Protein AF-A0A1B2ET87-F1 (afdb_monomer_lite)

Radius of gyration: 13.12 Å; chains: 1; bounding box: 34×24×32 Å

Organism: NCBI:txid1882682

Foldseek 3Di:
DVVCLPPPQLLVQLLVLLLVLCVVVPHHNVQSVQCSVVQCVFCNLVLPLVRQLPDDPVGDPDDDDSVNSSVSSVSSNVSSVVSVCVVCVVVVHDDD

Secondary structure (DSSP, 8-state):
-TTGGG-HHHHHHHHHHHHHHHHHTT--HHHHHHHHHHHHHHTTTTT-HHHHHT--GGG-SS---HHHHHHHHHHHHHHHHHHHHHHHHHTTPPP-

Structure (mmCIF, N/CA/C/O backbone):
data_AF-A0A1B2ET87-F1
#
_entry.id   AF-A0A1B2ET87-F1
#
loop_
_atom_site.group_PDB
_atom_site.id
_atom_site.type_symbol
_atom_site.label_atom_id
_atom_site.label_alt_id
_atom_site.label_comp_id
_atom_site.label_asym_id
_atom_site.label_entity_id
_atom_site.label_seq_id
_atom_site.pdbx_PDB_ins_code
_atom_site.Cartn_x
_atom_site.Cartn_y
_atom_site.Cartn_z
_atom_site.occupancy
_atom_site.B_iso_or_equiv
_atom_site.auth_seq_id
_atom_site.auth_comp_id
_atom_site.auth_asym_id
_atom_site.auth_atom_id
_atom_site.pdbx_PDB_model_num
ATOM 1 N N . MET A 1 1 ? -4.432 10.990 12.825 1.00 48.66 1 MET A N 1
ATOM 2 C CA . MET A 1 1 ? -4.014 10.020 11.783 1.00 48.66 1 MET A CA 1
ATOM 3 C C . MET A 1 1 ? -2.634 9.393 12.019 1.00 48.66 1 MET A C 1
ATOM 5 O O . MET A 1 1 ? -2.455 8.258 11.602 1.00 48.66 1 MET A O 1
ATOM 9 N N . SER A 1 2 ? -1.663 10.050 12.679 1.00 50.00 2 SER A N 1
ATOM 10 C CA . SER A 1 2 ? -0.309 9.476 12.845 1.00 50.00 2 SER A CA 1
ATOM 11 C C . SER A 1 2 ? -0.207 8.301 13.834 1.00 50.00 2 SER A C 1
ATOM 13 O O . SER A 1 2 ? 0.673 7.464 13.661 1.00 50.00 2 SER A O 1
ATOM 15 N N . GLU A 1 3 ? -1.105 8.181 14.821 1.00 54.22 3 GLU A N 1
ATOM 16 C CA . GLU A 1 3 ? -1.140 7.027 15.744 1.00 54.22 3 GLU A CA 1
ATOM 17 C C . GLU A 1 3 ? -1.601 5.728 15.069 1.00 54.22 3 GLU A C 1
ATOM 19 O O . GLU A 1 3 ? -1.085 4.658 15.377 1.00 54.22 3 GLU A O 1
ATOM 24 N N . PHE A 1 4 ? -2.492 5.814 14.077 1.00 58.50 4 PHE A N 1
ATOM 25 C CA . PHE A 1 4 ? -3.004 4.648 13.347 1.00 58.50 4 PHE A CA 1
ATOM 26 C C . PHE A 1 4 ? -1.928 3.947 12.504 1.00 58.50 4 PHE A C 1
ATOM 28 O O . PHE A 1 4 ? -1.998 2.742 12.292 1.00 58.50 4 PHE A O 1
ATOM 35 N N . LEU A 1 5 ? -0.881 4.672 12.092 1.00 57.88 5 LEU A N 1
ATOM 36 C CA . LEU A 1 5 ? 0.272 4.115 11.369 1.00 57.88 5 LEU A CA 1
ATOM 37 C C . LEU A 1 5 ? 1.139 3.176 12.224 1.00 57.88 5 LEU A C 1
ATOM 39 O O . LEU A 1 5 ? 2.070 2.570 11.686 1.00 57.88 5 LEU A O 1
ATOM 43 N N . LYS A 1 6 ? 0.878 3.089 13.534 1.00 68.81 6 LYS A N 1
ATOM 44 C CA . LYS A 1 6 ? 1.587 2.219 14.478 1.00 68.81 6 LYS A CA 1
ATOM 45 C C . LYS A 1 6 ? 0.763 1.005 14.919 1.00 68.81 6 LYS A C 1
ATOM 47 O O . LYS A 1 6 ? 1.339 0.107 15.521 1.00 68.81 6 LYS A O 1
ATOM 52 N N . ASP A 1 7 ? -0.541 0.950 14.626 1.00 82.44 7 ASP A N 1
ATOM 53 C CA . ASP A 1 7 ? -1.358 -0.221 14.967 1.00 82.44 7 ASP A CA 1
ATOM 54 C C . ASP A 1 7 ? -1.110 -1.344 13.950 1.00 82.44 7 ASP A C 1
ATOM 56 O O . ASP A 1 7 ? -1.534 -1.273 12.792 1.00 82.44 7 ASP A O 1
ATOM 60 N N . GLU A 1 8 ? -0.419 -2.398 14.386 1.00 84.00 8 GLU A N 1
ATOM 61 C CA . GLU A 1 8 ? -0.085 -3.556 13.551 1.00 84.00 8 GLU A CA 1
ATOM 62 C C . GLU A 1 8 ? -1.316 -4.240 12.943 1.00 84.00 8 GLU A C 1
ATOM 64 O O . GLU A 1 8 ? -1.238 -4.775 11.834 1.00 84.00 8 GLU A O 1
ATOM 69 N N . ARG A 1 9 ? -2.474 -4.192 13.616 1.00 85.44 9 ARG A N 1
ATOM 70 C CA . ARG A 1 9 ? -3.710 -4.796 13.103 1.00 85.44 9 ARG A CA 1
ATOM 71 C C . ARG A 1 9 ? -4.209 -4.031 11.889 1.00 85.44 9 ARG A C 1
ATOM 73 O O . ARG A 1 9 ? -4.542 -4.653 10.882 1.00 85.44 9 ARG A O 1
ATOM 80 N N . LEU A 1 10 ? -4.215 -2.698 11.952 1.00 85.94 10 LEU A N 1
ATOM 81 C CA . LEU A 1 10 ? -4.603 -1.869 10.812 1.00 85.94 10 LEU A CA 1
ATOM 82 C C . LEU A 1 10 ? -3.619 -2.038 9.652 1.00 85.94 10 LEU A C 1
ATOM 84 O O . LEU A 1 10 ? -4.051 -2.186 8.513 1.00 85.94 10 LEU A O 1
ATOM 88 N N . LEU A 1 11 ? -2.313 -2.081 9.932 1.00 87.44 11 LEU A N 1
ATOM 89 C CA . LEU A 1 11 ? -1.291 -2.288 8.902 1.00 87.44 11 LEU A CA 1
ATOM 90 C C . LEU A 1 11 ? -1.459 -3.629 8.184 1.00 87.44 11 LEU A C 1
ATOM 92 O O . LEU A 1 11 ? -1.348 -3.686 6.961 1.00 87.44 11 LEU A O 1
ATOM 96 N N . LYS A 1 12 ? -1.775 -4.697 8.923 1.00 89.38 12 LYS A N 1
ATOM 97 C CA . LYS A 1 12 ? -2.038 -6.015 8.339 1.00 89.38 12 LYS A CA 1
ATOM 98 C C . LYS A 1 12 ? -3.287 -6.007 7.458 1.00 89.38 12 LYS A C 1
ATOM 100 O O . LYS A 1 12 ? -3.269 -6.574 6.369 1.00 89.38 12 LYS A O 1
ATOM 105 N N . VAL A 1 13 ? -4.359 -5.341 7.895 1.00 90.38 13 VAL A N 1
ATOM 106 C CA . VAL A 1 13 ? -5.574 -5.184 7.077 1.00 90.38 13 VAL A CA 1
ATOM 107 C C . VAL A 1 13 ? -5.276 -4.355 5.826 1.00 90.38 13 VAL A C 1
ATOM 109 O O . VAL A 1 13 ? -5.681 -4.747 4.735 1.00 90.38 13 VAL A O 1
ATOM 112 N N . HIS A 1 14 ? -4.525 -3.260 5.953 1.00 91.44 14 HIS A N 1
ATOM 113 C CA . HIS A 1 14 ? -4.141 -2.411 4.826 1.00 91.44 14 HIS A CA 1
ATOM 114 C C . HIS A 1 14 ? -3.304 -3.173 3.802 1.00 91.44 14 HIS A C 1
ATOM 116 O O . HIS A 1 14 ? -3.637 -3.133 2.621 1.00 91.44 14 HIS A O 1
ATOM 122 N N . LEU A 1 15 ? -2.300 -3.940 4.236 1.00 92.25 15 LEU A N 1
ATOM 123 C CA . LEU A 1 15 ? -1.522 -4.797 3.342 1.00 92.25 15 LEU A CA 1
ATOM 124 C C . LEU A 1 15 ? -2.416 -5.811 2.616 1.00 92.25 15 LEU A C 1
ATOM 126 O O . LEU A 1 15 ? -2.316 -5.939 1.401 1.00 92.25 15 LEU A O 1
ATOM 130 N N . ASN A 1 16 ? -3.321 -6.489 3.326 1.00 92.94 16 ASN A N 1
ATOM 131 C CA . ASN A 1 16 ? -4.211 -7.479 2.714 1.00 92.94 16 ASN A CA 1
ATOM 132 C C . ASN A 1 16 ? -5.130 -6.856 1.651 1.00 92.94 16 ASN A C 1
ATOM 134 O O . ASN A 1 16 ? -5.269 -7.399 0.556 1.00 92.94 16 ASN A O 1
ATOM 138 N N . VAL A 1 17 ? -5.744 -5.706 1.952 1.00 93.94 17 VAL A N 1
ATOM 139 C CA . VAL A 1 17 ? -6.605 -4.990 0.994 1.00 93.94 17 VAL A CA 1
ATOM 140 C C . VAL A 1 17 ? -5.782 -4.463 -0.182 1.00 93.94 17 VAL A C 1
ATOM 142 O O . VAL A 1 17 ? -6.229 -4.536 -1.324 1.00 93.94 17 VAL A O 1
ATOM 145 N N . PHE A 1 18 ? -4.566 -3.978 0.077 1.00 94.25 18 PHE A N 1
ATOM 146 C CA . PHE A 1 18 ? -3.660 -3.502 -0.960 1.00 94.25 18 PHE A CA 1
ATOM 147 C C . PHE A 1 18 ? -3.260 -4.621 -1.924 1.00 94.25 18 PHE A C 1
ATOM 149 O O . PHE A 1 18 ? -3.422 -4.449 -3.127 1.00 94.25 18 PHE A O 1
ATOM 156 N N . VAL A 1 19 ? -2.820 -5.777 -1.415 1.00 95.38 19 VAL A N 1
ATOM 157 C CA . VAL A 1 19 ? -2.497 -6.964 -2.229 1.00 95.38 19 VAL A CA 1
ATOM 158 C C . VAL A 1 19 ? -3.708 -7.389 -3.062 1.00 95.38 19 VAL A C 1
ATOM 160 O O . VAL A 1 19 ? -3.575 -7.626 -4.259 1.00 95.38 19 VAL A O 1
ATOM 163 N N . MET A 1 20 ? -4.907 -7.401 -2.473 1.00 95.69 20 MET A N 1
ATOM 164 C CA . MET A 1 20 ? -6.137 -7.734 -3.196 1.00 95.69 20 MET A CA 1
ATOM 165 C C . MET A 1 20 ? -6.429 -6.754 -4.346 1.00 95.69 20 MET A C 1
ATOM 167 O O . MET A 1 20 ? -6.784 -7.182 -5.445 1.00 95.69 20 MET A O 1
ATOM 171 N N . PHE A 1 21 ? -6.288 -5.444 -4.121 1.00 96.06 21 PHE A N 1
ATOM 172 C CA . PHE A 1 21 ? -6.517 -4.439 -5.165 1.00 96.06 21 PHE A CA 1
ATOM 173 C C . PHE A 1 21 ? -5.442 -4.488 -6.254 1.00 96.06 21 PHE A C 1
ATOM 175 O O . PHE A 1 21 ? -5.766 -4.412 -7.435 1.00 96.06 21 PHE A O 1
ATOM 182 N N . MET A 1 22 ? -4.182 -4.673 -5.867 1.00 94.81 22 MET A N 1
ATOM 183 C CA . MET A 1 22 ? -3.070 -4.863 -6.792 1.00 94.81 22 MET A CA 1
ATOM 184 C C . MET A 1 22 ? -3.285 -6.098 -7.678 1.00 94.81 22 MET A C 1
ATOM 186 O O . MET A 1 22 ? -3.145 -6.005 -8.896 1.00 94.81 22 MET A O 1
ATOM 190 N N . GLY A 1 23 ? -3.702 -7.226 -7.095 1.00 94.94 23 GLY A N 1
ATOM 191 C CA . GLY A 1 23 ? -4.018 -8.453 -7.829 1.00 94.94 23 GLY A CA 1
ATOM 192 C C . GLY A 1 23 ? -5.169 -8.281 -8.822 1.00 94.94 23 GLY A C 1
ATOM 193 O O . GLY A 1 23 ? -5.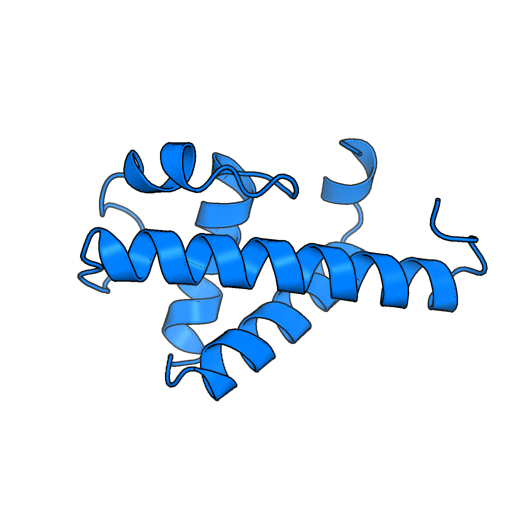069 -8.736 -9.961 1.00 94.94 23 GLY A O 1
ATOM 194 N N . ARG A 1 24 ? -6.232 -7.557 -8.438 1.00 94.69 24 ARG A N 1
ATOM 195 C CA . ARG A 1 24 ? -7.337 -7.197 -9.348 1.00 94.69 24 ARG A CA 1
ATOM 196 C C . ARG A 1 24 ? -6.842 -6.424 -10.573 1.00 94.69 24 ARG A C 1
ATOM 198 O O . ARG A 1 24 ? -7.338 -6.647 -11.673 1.00 94.69 24 ARG A O 1
ATOM 205 N N . ASP A 1 25 ? -5.861 -5.550 -10.377 1.00 91.69 25 ASP A N 1
ATOM 206 C CA . ASP A 1 25 ? -5.317 -4.680 -11.421 1.00 91.69 25 ASP A CA 1
ATOM 207 C C . ASP A 1 25 ? -4.126 -5.338 -12.169 1.00 91.69 25 ASP A C 1
ATOM 209 O O . ASP A 1 25 ? -3.469 -4.704 -12.994 1.00 91.69 25 ASP A O 1
ATOM 213 N N . GLY A 1 26 ? -3.874 -6.634 -11.931 1.00 92.06 26 GLY A N 1
ATOM 214 C CA . GLY A 1 26 ? -2.910 -7.456 -12.674 1.00 92.06 26 GLY A CA 1
ATOM 215 C C . GLY A 1 26 ? -1.480 -7.449 -12.125 1.00 92.06 26 GLY A C 1
ATOM 216 O O . GLY A 1 26 ? -0.562 -7.940 -12.786 1.00 92.06 26 GLY A O 1
ATOM 217 N N . TYR A 1 27 ? -1.263 -6.904 -10.929 1.00 91.81 27 TYR A N 1
ATOM 218 C CA . TYR A 1 27 ? 0.044 -6.884 -10.279 1.00 91.81 27 TYR A CA 1
ATOM 219 C C . TYR A 1 27 ? 0.273 -8.138 -9.429 1.00 91.81 27 TYR A C 1
ATOM 221 O O . TYR A 1 27 ? -0.640 -8.674 -8.812 1.00 91.81 27 TYR A O 1
ATOM 229 N N . SER A 1 28 ? 1.524 -8.603 -9.368 1.00 91.06 28 SER A N 1
ATOM 230 C CA . SER A 1 28 ? 1.873 -9.769 -8.546 1.00 91.06 28 SER A CA 1
ATOM 231 C C . SER A 1 28 ? 1.847 -9.457 -7.047 1.00 91.06 28 SER A C 1
ATOM 233 O O . SER A 1 28 ? 2.210 -8.352 -6.625 1.00 91.06 28 SER A O 1
ATOM 235 N N . ASP A 1 29 ? 1.555 -10.470 -6.234 1.00 89.81 29 ASP A N 1
ATOM 236 C CA . ASP A 1 29 ? 1.659 -10.388 -4.773 1.00 89.81 29 ASP A CA 1
ATOM 237 C C . ASP A 1 29 ? 3.061 -9.958 -4.330 1.00 89.81 29 ASP A C 1
ATOM 239 O O . ASP A 1 29 ? 3.197 -9.117 -3.446 1.00 89.81 29 ASP A O 1
ATOM 243 N N . ILE A 1 30 ? 4.111 -10.444 -5.006 1.00 90.56 30 ILE A N 1
ATOM 244 C CA . ILE A 1 30 ? 5.500 -10.089 -4.681 1.00 90.56 30 ILE A CA 1
ATOM 245 C C . ILE A 1 30 ? 5.727 -8.580 -4.838 1.00 90.56 30 ILE A C 1
ATOM 247 O O . ILE A 1 30 ? 6.235 -7.934 -3.923 1.00 90.56 30 ILE A O 1
ATOM 251 N N . MET A 1 31 ? 5.291 -7.996 -5.960 1.00 89.88 31 MET A N 1
ATOM 252 C CA . MET A 1 31 ? 5.353 -6.543 -6.172 1.00 89.88 31 MET A CA 1
ATOM 253 C C . MET A 1 31 ? 4.590 -5.787 -5.087 1.00 89.88 31 MET A C 1
ATOM 255 O O . MET A 1 31 ? 5.102 -4.818 -4.538 1.00 89.88 31 MET A O 1
ATOM 259 N N . SER A 1 32 ? 3.394 -6.259 -4.745 1.00 90.50 32 SER A N 1
ATOM 260 C CA . SER A 1 32 ? 2.566 -5.651 -3.705 1.00 90.50 32 SER A CA 1
ATOM 261 C C . SER A 1 32 ? 3.288 -5.645 -2.353 1.00 90.50 32 SER A C 1
ATOM 263 O O . SER A 1 32 ? 3.347 -4.619 -1.680 1.00 90.50 32 SER A O 1
ATOM 265 N N . THR A 1 33 ? 3.911 -6.762 -1.975 1.00 88.31 33 THR A N 1
ATOM 266 C CA . THR A 1 33 ? 4.657 -6.872 -0.714 1.00 88.31 33 THR A CA 1
ATOM 267 C C . THR A 1 33 ? 5.942 -6.041 -0.685 1.00 88.31 33 THR A C 1
ATOM 269 O O . THR A 1 33 ? 6.282 -5.509 0.368 1.00 88.31 33 THR A O 1
ATOM 272 N N . GLU A 1 34 ? 6.630 -5.876 -1.821 1.00 89.44 34 GLU A N 1
ATOM 273 C CA . GLU A 1 34 ? 7.824 -5.023 -1.926 1.00 89.44 34 GLU A CA 1
ATOM 274 C C . GLU A 1 34 ? 7.470 -3.523 -1.902 1.00 89.44 34 GLU A C 1
ATOM 276 O O . GLU A 1 34 ? 8.182 -2.723 -1.293 1.00 89.44 34 GLU A O 1
ATOM 281 N N . GLU A 1 35 ? 6.371 -3.118 -2.549 1.00 88.88 35 GLU A N 1
ATOM 282 C CA . GLU A 1 35 ? 5.999 -1.702 -2.681 1.00 88.88 35 GLU A CA 1
ATOM 283 C C . GLU A 1 35 ? 5.238 -1.146 -1.475 1.00 88.88 35 GLU A C 1
ATOM 285 O O . GLU A 1 35 ? 5.371 0.037 -1.154 1.00 88.88 35 GLU A O 1
ATOM 290 N N . PHE A 1 36 ? 4.480 -1.980 -0.759 1.00 90.25 36 PHE A N 1
ATOM 291 C CA . PHE A 1 36 ? 3.715 -1.552 0.413 1.00 90.25 36 PHE A CA 1
ATOM 292 C C . PHE A 1 36 ? 4.544 -0.802 1.481 1.00 90.25 36 PHE A C 1
ATOM 294 O O . PHE A 1 36 ? 4.154 0.313 1.847 1.00 90.25 36 PHE A O 1
ATOM 301 N N . PRO A 1 37 ? 5.685 -1.324 1.987 1.00 87.94 37 PRO A N 1
ATOM 302 C CA . PRO A 1 37 ? 6.482 -0.605 2.985 1.00 87.94 37 PRO A CA 1
ATOM 303 C C . PRO A 1 37 ? 7.036 0.720 2.443 1.00 87.94 37 PRO A C 1
ATOM 305 O O . PRO A 1 37 ? 7.049 1.720 3.158 1.00 87.94 37 PRO A O 1
ATOM 308 N N . ARG A 1 38 ? 7.395 0.768 1.156 1.00 85.38 38 ARG A N 1
ATOM 309 C CA . ARG A 1 38 ? 7.915 1.972 0.493 1.00 85.38 38 ARG A CA 1
ATOM 310 C C . ARG A 1 38 ? 6.862 3.073 0.428 1.00 85.38 38 ARG A C 1
ATOM 312 O O . ARG A 1 38 ? 7.143 4.234 0.731 1.00 85.38 38 ARG A O 1
ATOM 319 N N . LEU A 1 39 ? 5.635 2.708 0.064 1.00 87.12 3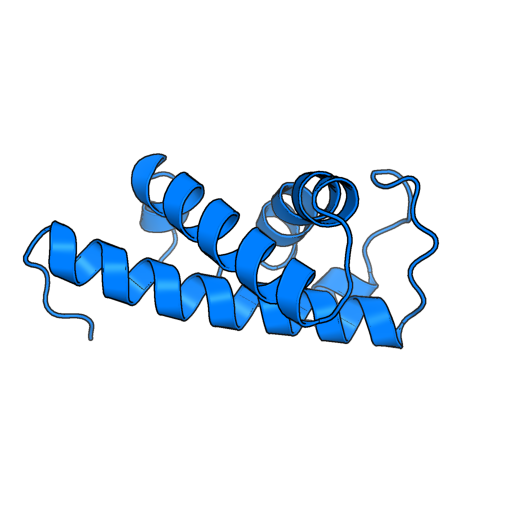9 LEU A N 1
ATOM 320 C CA . LEU A 1 39 ? 4.487 3.614 0.056 1.00 87.12 39 LEU A CA 1
ATOM 321 C C . LEU A 1 39 ? 4.194 4.124 1.468 1.00 87.12 39 LEU A C 1
ATOM 323 O O . LEU A 1 39 ? 4.072 5.331 1.675 1.00 87.12 39 LEU A O 1
ATOM 327 N N . ARG A 1 40 ? 4.184 3.233 2.463 1.00 86.06 40 ARG A N 1
ATOM 328 C CA . ARG A 1 40 ? 3.969 3.604 3.867 1.00 86.06 40 ARG A CA 1
ATOM 329 C C . ARG A 1 40 ? 4.985 4.627 4.370 1.00 86.06 40 ARG A C 1
ATOM 331 O O . ARG A 1 40 ? 4.587 5.595 5.017 1.00 86.06 40 ARG A O 1
ATOM 338 N N . GLU A 1 41 ? 6.267 4.423 4.087 1.00 83.44 41 GLU A N 1
ATOM 339 C CA . GLU A 1 41 ? 7.335 5.336 4.511 1.00 83.44 41 GLU A CA 1
ATOM 340 C C . GLU A 1 41 ? 7.242 6.700 3.819 1.00 83.44 41 GLU A C 1
ATOM 342 O O . GLU A 1 41 ? 7.483 7.736 4.440 1.00 83.44 41 GLU A O 1
ATOM 347 N N . THR A 1 42 ? 6.846 6.708 2.546 1.00 80.50 42 THR A N 1
ATOM 348 C CA . THR A 1 42 ? 6.973 7.890 1.683 1.00 80.50 42 THR A CA 1
ATOM 349 C C . THR A 1 42 ? 5.716 8.731 1.641 1.00 80.50 42 THR A C 1
ATOM 351 O O . THR A 1 42 ? 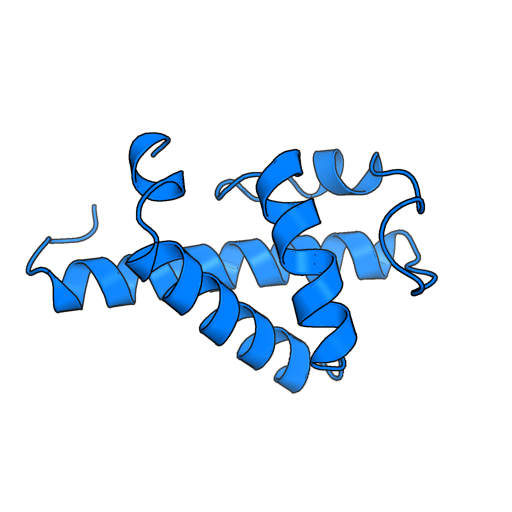5.767 9.945 1.830 1.00 80.50 42 THR A O 1
ATOM 354 N N . VAL A 1 43 ? 4.585 8.092 1.347 1.00 74.81 43 VAL A N 1
ATOM 355 C CA . VAL A 1 43 ? 3.308 8.781 1.181 1.00 74.81 43 VAL A CA 1
ATOM 356 C C . VAL A 1 43 ? 2.457 8.703 2.440 1.00 74.81 43 VAL A C 1
ATOM 358 O O . VAL A 1 43 ? 1.582 9.536 2.614 1.00 74.81 43 VAL A O 1
ATOM 361 N N . LYS A 1 44 ? 2.752 7.795 3.385 1.00 76.12 44 LYS A N 1
ATOM 362 C CA . LYS A 1 44 ? 1.905 7.550 4.572 1.00 76.12 44 LYS A CA 1
ATOM 363 C C . LYS A 1 44 ? 0.473 7.209 4.127 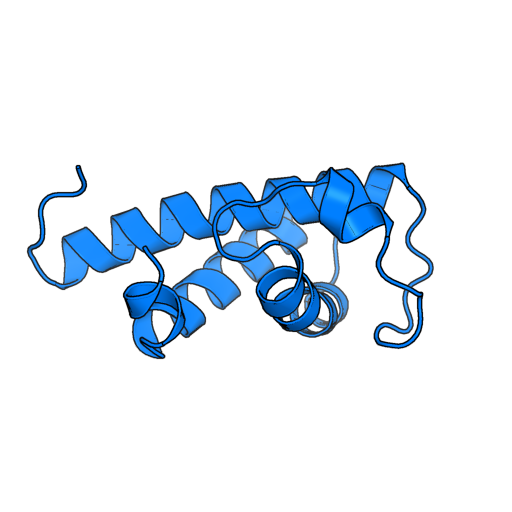1.00 76.12 44 LYS A C 1
ATOM 365 O O . LYS A 1 44 ? 0.258 6.880 2.973 1.00 76.12 44 LYS A O 1
ATOM 370 N N . LEU A 1 45 ? -0.520 7.205 5.019 1.00 67.38 45 LEU A N 1
ATOM 371 C CA . LEU A 1 45 ? -1.919 6.905 4.639 1.00 67.38 45 LEU A CA 1
ATOM 372 C C . LEU A 1 45 ? -2.513 7.920 3.646 1.00 67.38 45 LEU A C 1
ATOM 374 O O . LEU A 1 45 ? -3.421 7.5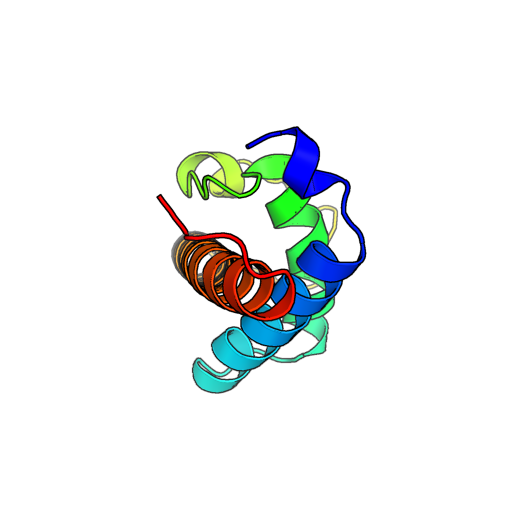95 2.882 1.00 67.38 45 LEU A O 1
ATOM 378 N N . ASP A 1 46 ? -1.982 9.137 3.660 1.00 64.62 46 ASP A N 1
ATOM 379 C CA . ASP A 1 46 ? -2.411 10.241 2.819 1.00 64.62 46 ASP A CA 1
ATOM 380 C C . ASP A 1 46 ? -1.625 10.162 1.514 1.00 64.62 46 ASP A C 1
ATOM 382 O O . ASP A 1 46 ? -0.536 10.716 1.401 1.00 64.62 46 ASP A O 1
ATOM 386 N N . ALA A 1 47 ? -2.093 9.338 0.580 1.00 60.34 47 ALA A N 1
ATOM 387 C CA . ALA A 1 47 ? -1.297 8.891 -0.552 1.00 60.34 47 ALA A CA 1
ATOM 388 C C . ALA A 1 47 ? -1.020 10.029 -1.539 1.00 60.34 47 ALA A C 1
ATOM 390 O O . ALA A 1 47 ? -1.611 10.084 -2.609 1.00 60.34 47 ALA A O 1
ATOM 391 N N . CYS A 1 48 ? -0.111 10.939 -1.200 1.00 70.19 48 CYS A N 1
ATOM 392 C CA . CYS A 1 48 ? 0.347 11.999 -2.073 1.00 70.19 48 CYS A CA 1
ATOM 393 C C . CYS A 1 48 ? 1.143 11.350 -3.212 1.00 70.19 48 CYS A C 1
ATOM 395 O O . CYS A 1 48 ? 2.329 11.046 -3.030 1.00 70.19 48 CYS A O 1
ATOM 397 N N . PRO A 1 49 ? 0.557 11.141 -4.409 1.00 67.56 49 PRO A N 1
ATOM 398 C CA . PRO A 1 49 ? 1.190 10.306 -5.428 1.00 67.56 49 PRO A CA 1
ATOM 399 C C . PRO A 1 49 ? 2.482 10.955 -5.934 1.00 67.56 49 PRO A C 1
ATOM 401 O O . PRO A 1 49 ? 3.429 10.276 -6.328 1.00 67.56 49 PRO A O 1
ATOM 404 N N . LYS A 1 50 ? 2.559 12.292 -5.841 1.00 73.94 50 LYS A N 1
ATOM 405 C CA . LYS A 1 50 ? 3.748 13.086 -6.164 1.00 73.94 50 LYS A CA 1
ATOM 406 C C . LYS A 1 50 ? 4.952 12.706 -5.301 1.00 73.94 50 LYS A C 1
ATOM 408 O O . LYS A 1 50 ? 6.045 12.602 -5.842 1.00 73.94 50 LYS A O 1
ATOM 413 N N . ALA A 1 51 ? 4.770 12.446 -4.005 1.00 76.88 51 ALA A N 1
ATOM 414 C CA . ALA A 1 51 ? 5.878 12.059 -3.130 1.00 76.88 51 ALA A CA 1
ATOM 415 C C . ALA A 1 51 ? 6.456 10.684 -3.517 1.00 76.88 51 ALA A C 1
ATOM 417 O O . ALA A 1 51 ? 7.672 10.505 -3.519 1.00 76.88 51 ALA A O 1
ATOM 418 N N . TYR A 1 52 ? 5.614 9.748 -3.964 1.00 78.81 52 TYR A N 1
ATOM 419 C CA . TYR A 1 52 ? 6.061 8.430 -4.425 1.00 78.81 52 TYR A CA 1
ATOM 420 C C . TYR A 1 52 ? 6.847 8.470 -5.748 1.00 78.81 52 TYR A C 1
ATOM 422 O O . TYR A 1 52 ? 7.752 7.660 -5.969 1.00 78.81 52 TYR A O 1
ATOM 430 N N . LEU A 1 53 ? 6.580 9.450 -6.621 1.00 77.06 53 LEU A N 1
ATOM 431 C CA . LEU A 1 53 ? 7.362 9.638 -7.851 1.00 77.06 53 LEU A CA 1
ATOM 432 C C . LEU A 1 53 ? 8.847 9.887 -7.568 1.00 77.06 53 LEU A C 1
ATOM 434 O O . LEU A 1 53 ? 9.693 9.437 -8.345 1.00 77.06 53 LEU A O 1
ATOM 438 N N . HIS A 1 54 ? 9.151 10.550 -6.451 1.00 75.62 54 HIS A N 1
ATOM 439 C CA . HIS A 1 54 ? 10.512 10.870 -6.033 1.00 75.62 54 HIS A CA 1
ATOM 440 C C . HIS A 1 54 ? 11.263 9.681 -5.423 1.00 75.62 54 HIS A C 1
ATOM 442 O O . HIS A 1 54 ? 12.468 9.792 -5.195 1.00 75.62 54 HIS A O 1
ATOM 448 N N . LEU A 1 55 ? 10.609 8.529 -5.209 1.00 71.88 55 LEU A N 1
ATOM 449 C CA . LEU A 1 55 ? 11.321 7.356 -4.718 1.00 71.88 55 LEU A CA 1
ATOM 450 C C . LEU A 1 55 ? 12.306 6.821 -5.754 1.00 71.88 55 LEU A C 1
ATOM 452 O O . LEU A 1 55 ? 11.918 6.394 -6.853 1.00 71.88 55 LEU A O 1
ATOM 456 N N . GLN A 1 56 ? 13.581 6.783 -5.368 1.00 65.31 56 GLN A N 1
ATOM 457 C CA . GLN A 1 56 ? 14.609 6.078 -6.121 1.00 65.31 56 GLN A CA 1
ATOM 458 C C . GLN A 1 56 ? 14.289 4.580 -6.197 1.00 65.31 56 GLN A C 1
ATOM 460 O O . GLN A 1 56 ? 13.621 4.022 -5.329 1.00 65.31 56 GLN A O 1
ATOM 465 N N . ARG A 1 57 ? 14.767 3.913 -7.256 1.00 61.91 57 ARG A N 1
ATOM 466 C CA . ARG A 1 57 ? 14.519 2.484 -7.552 1.00 61.91 57 ARG A CA 1
ATOM 467 C C . ARG A 1 57 ? 15.081 1.505 -6.511 1.00 61.91 57 ARG A C 1
ATOM 469 O O . ARG A 1 57 ? 14.857 0.314 -6.649 1.00 61.91 57 ARG A O 1
ATOM 476 N N . THR A 1 58 ? 15.783 1.978 -5.489 1.00 54.12 58 THR A N 1
ATOM 477 C CA . THR A 1 58 ? 16.684 1.196 -4.631 1.00 54.12 58 THR A CA 1
ATOM 478 C C . THR A 1 58 ? 16.029 0.100 -3.778 1.00 54.12 58 THR A C 1
ATOM 480 O O . THR A 1 58 ? 16.759 -0.652 -3.148 1.00 54.12 58 THR A O 1
ATOM 483 N N . GLY A 1 59 ? 14.697 -0.038 -3.776 1.00 59.72 59 GLY A N 1
ATOM 484 C CA . GLY A 1 59 ? 13.984 -0.999 -2.921 1.00 59.72 59 GLY A CA 1
ATOM 485 C C . GLY A 1 59 ? 13.127 -2.058 -3.621 1.00 59.72 59 GLY A C 1
ATOM 486 O O . GLY A 1 59 ? 12.774 -3.033 -2.973 1.00 59.72 59 GLY A O 1
ATOM 487 N N . SER A 1 60 ? 12.795 -1.910 -4.908 1.00 65.75 60 SER A N 1
ATOM 488 C CA . SER A 1 60 ? 12.057 -2.949 -5.640 1.00 65.75 60 SER A CA 1
ATOM 489 C C . SER A 1 60 ? 12.767 -3.324 -6.922 1.00 65.75 60 SER A C 1
ATOM 491 O O . SER A 1 60 ? 13.254 -2.468 -7.666 1.00 65.75 60 SER A O 1
ATOM 493 N N . ARG A 1 61 ? 12.766 -4.625 -7.207 1.00 77.81 61 ARG A N 1
ATOM 494 C CA . ARG A 1 61 ? 13.289 -5.172 -8.461 1.00 77.81 61 ARG A CA 1
ATOM 495 C C . ARG A 1 61 ? 12.456 -4.776 -9.683 1.00 77.81 61 ARG A C 1
ATOM 497 O O . ARG A 1 61 ? 12.922 -4.930 -10.811 1.00 77.81 61 ARG A O 1
ATOM 504 N N . PHE A 1 62 ? 11.242 -4.262 -9.490 1.00 79.69 62 PHE A N 1
ATOM 505 C CA . PHE A 1 62 ? 10.348 -3.911 -10.586 1.00 79.69 62 PHE A CA 1
ATOM 506 C C . PHE A 1 62 ? 10.672 -2.532 -11.181 1.00 79.69 62 PHE A C 1
ATOM 508 O O . PHE A 1 62 ? 10.770 -1.511 -10.498 1.00 79.69 62 PHE A O 1
ATOM 515 N N . ALA A 1 63 ? 10.822 -2.489 -12.506 1.00 78.94 63 ALA A N 1
ATOM 516 C CA . ALA A 1 63 ? 10.982 -1.250 -13.259 1.00 78.94 63 ALA A CA 1
ATOM 517 C C . ALA A 1 63 ? 9.618 -0.563 -13.440 1.00 78.94 63 ALA A C 1
ATOM 519 O O . ALA A 1 63 ? 8.930 -0.780 -14.437 1.00 78.94 63 ALA A O 1
ATOM 520 N N . LEU A 1 64 ? 9.210 0.243 -12.461 1.00 82.25 64 LEU A N 1
ATOM 521 C CA . LEU A 1 64 ? 7.963 1.001 -12.533 1.00 82.25 64 LEU A CA 1
ATOM 522 C C . LEU A 1 64 ? 8.187 2.331 -13.253 1.00 82.25 64 LEU A C 1
ATOM 524 O O . LEU A 1 64 ? 8.970 3.176 -12.804 1.00 82.25 64 LEU A O 1
ATOM 528 N N . ASP A 1 65 ? 7.482 2.520 -14.365 1.00 85.44 65 ASP A N 1
ATOM 529 C CA . ASP A 1 65 ? 7.377 3.821 -15.010 1.00 85.44 65 ASP A CA 1
ATOM 530 C C . ASP A 1 65 ? 6.554 4.804 -14.154 1.00 85.44 65 ASP A C 1
ATOM 532 O O . ASP A 1 65 ? 5.925 4.448 -13.152 1.00 85.44 65 ASP A O 1
ATOM 536 N N . ARG A 1 66 ? 6.572 6.081 -14.548 1.00 84.31 66 ARG A N 1
ATOM 537 C CA . ARG A 1 66 ? 5.874 7.150 -13.825 1.00 84.31 66 ARG A CA 1
ATOM 538 C C . ARG A 1 66 ? 4.376 6.874 -13.673 1.00 84.31 66 ARG A C 1
ATOM 540 O O . ARG A 1 66 ? 3.820 7.202 -12.630 1.00 84.31 66 ARG A O 1
ATOM 547 N N . ARG A 1 67 ? 3.731 6.311 -14.696 1.00 86.38 67 ARG A N 1
ATOM 548 C CA . ARG A 1 67 ? 2.289 6.054 -14.696 1.00 86.38 67 ARG A CA 1
ATOM 549 C C . ARG A 1 67 ? 1.953 4.956 -13.692 1.00 86.38 67 ARG A C 1
ATOM 551 O O . ARG A 1 67 ? 1.144 5.200 -12.805 1.00 86.38 67 ARG A O 1
ATOM 558 N N . LYS A 1 68 ? 2.651 3.820 -13.757 1.00 87.62 68 LYS A N 1
ATOM 559 C CA . LYS A 1 68 ? 2.476 2.707 -12.812 1.00 87.62 68 LYS A CA 1
ATOM 560 C C . LYS A 1 68 ? 2.715 3.138 -11.375 1.00 87.62 68 LYS A C 1
ATOM 562 O O . LYS A 1 68 ? 1.983 2.734 -10.482 1.00 87.62 68 LYS A O 1
ATOM 567 N N . LYS A 1 69 ? 3.704 4.006 -11.139 1.00 86.12 69 LYS A N 1
ATOM 568 C CA . LYS A 1 69 ? 3.930 4.556 -9.800 1.00 86.12 69 LYS A CA 1
ATOM 569 C C . LYS A 1 69 ? 2.711 5.321 -9.273 1.00 86.12 69 LYS A C 1
ATOM 571 O O . LYS A 1 69 ? 2.347 5.147 -8.116 1.00 86.12 69 LYS A O 1
ATOM 576 N N . MET A 1 70 ? 2.085 6.160 -10.098 1.00 86.25 70 MET A N 1
ATOM 577 C CA . MET A 1 70 ? 0.881 6.891 -9.682 1.00 86.25 70 MET A CA 1
ATOM 578 C C . MET A 1 70 ? -0.294 5.942 -9.440 1.00 86.25 70 MET A C 1
ATOM 580 O O . MET A 1 70 ? -0.937 6.052 -8.402 1.00 86.25 70 MET A O 1
ATOM 584 N N . GLU A 1 71 ? -0.510 4.975 -10.335 1.00 89.19 71 GLU A N 1
ATOM 585 C CA . GLU A 1 71 ? -1.566 3.964 -10.187 1.00 89.19 71 GLU A CA 1
ATOM 586 C C . GLU A 1 71 ? -1.409 3.182 -8.872 1.00 89.19 71 GLU A C 1
ATOM 588 O O . GLU A 1 71 ? -2.347 3.092 -8.085 1.00 89.19 71 GLU A O 1
ATOM 593 N N . ILE A 1 72 ? -0.200 2.703 -8.568 1.00 89.75 72 ILE A N 1
ATOM 594 C CA . ILE A 1 72 ? 0.099 1.972 -7.329 1.00 89.75 72 ILE A CA 1
ATOM 595 C C . ILE A 1 72 ? -0.122 2.847 -6.084 1.00 89.75 72 ILE A C 1
ATOM 597 O O . ILE A 1 72 ? -0.676 2.375 -5.089 1.00 89.75 72 ILE A O 1
ATOM 601 N N . ALA A 1 73 ? 0.269 4.124 -6.125 1.00 88.31 73 ALA A N 1
ATOM 602 C CA . ALA A 1 73 ? 0.038 5.047 -5.014 1.00 88.31 73 ALA A CA 1
ATOM 603 C C . ALA A 1 73 ? -1.461 5.304 -4.771 1.00 88.31 73 ALA A C 1
ATOM 605 O O . ALA A 1 73 ? -1.903 5.326 -3.622 1.00 88.31 73 ALA A O 1
ATOM 606 N N . GLU A 1 74 ? -2.258 5.437 -5.831 1.00 88.44 74 GLU A N 1
ATOM 607 C CA . GLU A 1 74 ? -3.715 5.568 -5.724 1.00 88.44 74 GLU A CA 1
ATOM 608 C C . GLU A 1 74 ? -4.377 4.293 -5.189 1.00 88.44 74 GLU A C 1
ATOM 610 O O . GLU A 1 74 ? -5.268 4.367 -4.339 1.00 88.44 74 GLU A O 1
ATOM 615 N N . ILE A 1 75 ? -3.930 3.118 -5.647 1.00 92.19 75 ILE A N 1
ATOM 616 C CA . ILE A 1 75 ? -4.393 1.823 -5.132 1.00 92.19 75 ILE A CA 1
ATOM 617 C C . ILE A 1 75 ? -4.109 1.724 -3.631 1.00 92.19 75 ILE A C 1
ATOM 619 O O . ILE A 1 75 ? -4.991 1.355 -2.854 1.00 92.19 75 ILE A O 1
ATOM 623 N N . TYR A 1 76 ? -2.904 2.108 -3.209 1.00 91.00 76 TYR A N 1
ATOM 624 C CA . TYR A 1 76 ? -2.510 2.129 -1.805 1.00 91.00 76 TYR A CA 1
ATOM 625 C C . TYR A 1 76 ? -3.384 3.063 -0.961 1.00 91.00 76 TYR A C 1
ATOM 627 O O . TYR A 1 76 ? -3.782 2.676 0.142 1.00 91.00 76 TYR A O 1
ATOM 635 N N . HIS A 1 77 ? -3.731 4.247 -1.479 1.00 88.06 77 HIS A N 1
ATOM 636 C CA . HIS A 1 77 ? -4.643 5.176 -0.807 1.00 88.06 77 HIS A CA 1
ATOM 637 C C . HIS A 1 77 ? -5.997 4.542 -0.520 1.00 88.06 77 HIS A C 1
ATOM 639 O O . HIS A 1 77 ? -6.419 4.452 0.632 1.00 88.06 77 HIS A O 1
ATOM 645 N N . LYS A 1 78 ? -6.641 4.047 -1.583 1.00 89.19 78 LYS A N 1
ATOM 646 C CA . LYS A 1 78 ? -7.981 3.466 -1.529 1.00 89.19 78 LYS A CA 1
ATOM 647 C C . LYS A 1 78 ? -7.977 2.246 -0.619 1.00 89.19 78 LYS A C 1
ATOM 649 O O . LYS A 1 78 ? -8.861 2.086 0.215 1.00 89.19 78 LYS A O 1
ATOM 654 N N . ALA A 1 79 ? -6.944 1.409 -0.710 1.00 91.56 79 ALA A N 1
ATOM 655 C CA . ALA A 1 79 ? -6.779 0.286 0.202 1.00 91.56 79 ALA A CA 1
ATOM 656 C C . ALA A 1 79 ? -6.702 0.737 1.671 1.00 91.56 79 ALA A C 1
ATOM 658 O O . ALA A 1 79 ? -7.262 0.071 2.540 1.00 91.56 79 ALA A O 1
ATOM 659 N N . GLY A 1 80 ? -6.062 1.878 1.944 1.00 89.00 80 GLY A N 1
ATOM 660 C CA . GLY A 1 80 ? -5.974 2.477 3.275 1.00 89.00 80 GLY A CA 1
ATOM 661 C C . GLY A 1 80 ? -7.325 2.952 3.804 1.00 89.00 80 GLY A C 1
ATOM 662 O O . GLY A 1 80 ? -7.667 2.646 4.945 1.00 89.00 80 GLY A O 1
ATOM 663 N N . GLU A 1 81 ? -8.128 3.623 2.976 1.00 87.75 81 GLU A N 1
ATOM 664 C CA . GLU A 1 81 ? -9.490 4.051 3.336 1.00 87.75 81 GLU A CA 1
ATOM 665 C C . GLU A 1 81 ? -10.395 2.852 3.657 1.00 87.75 81 GLU A C 1
ATOM 667 O O . GLU A 1 81 ? -11.060 2.814 4.696 1.00 87.75 81 GLU A O 1
ATOM 672 N N . HIS A 1 82 ? -10.367 1.824 2.803 1.00 89.88 82 HIS A N 1
ATOM 673 C CA . HIS A 1 82 ? -11.125 0.589 3.010 1.00 89.88 82 HIS A CA 1
ATOM 674 C C . HIS A 1 82 ? -10.674 -0.156 4.274 1.00 89.88 82 HIS A C 1
ATOM 676 O O . HIS A 1 82 ? -11.509 -0.627 5.053 1.00 89.88 82 HIS A O 1
ATOM 682 N N . ALA A 1 83 ? -9.362 -0.246 4.502 1.00 89.06 83 ALA A N 1
ATOM 683 C CA . ALA A 1 83 ? -8.803 -0.867 5.695 1.00 89.06 83 ALA A CA 1
ATOM 684 C C . ALA A 1 83 ? -9.189 -0.108 6.966 1.00 89.06 83 ALA A C 1
ATOM 686 O O . ALA A 1 83 ? -9.559 -0.736 7.958 1.00 89.06 83 ALA A O 1
ATOM 687 N N . PHE A 1 84 ? -9.167 1.226 6.930 1.00 86.19 84 PHE A N 1
ATOM 688 C CA . PHE A 1 84 ? -9.585 2.064 8.047 1.00 86.19 84 PHE A CA 1
ATOM 689 C C . PHE A 1 84 ? -11.064 1.862 8.378 1.00 86.19 84 PHE A C 1
ATOM 691 O O . PHE A 1 84 ? -11.403 1.627 9.537 1.00 86.19 84 PHE A O 1
ATOM 698 N N . TYR A 1 85 ? -11.939 1.855 7.370 1.00 85.31 85 TYR A N 1
ATOM 699 C CA . TYR A 1 85 ? -13.362 1.586 7.572 1.00 85.31 85 TYR A CA 1
ATOM 700 C C . TYR A 1 85 ? -13.605 0.198 8.187 1.00 85.31 85 TYR A C 1
ATOM 702 O O . TYR A 1 85 ? -14.340 0.063 9.170 1.00 85.31 85 TYR A O 1
ATOM 710 N N . GLY A 1 86 ? -12.951 -0.836 7.646 1.00 83.94 86 GLY A N 1
ATOM 711 C CA . GLY A 1 86 ? -13.032 -2.201 8.169 1.00 83.94 86 GLY A CA 1
ATOM 712 C C . GLY A 1 86 ? -12.521 -2.314 9.607 1.00 83.94 86 GLY A C 1
ATOM 713 O O . GLY A 1 86 ? -13.171 -2.937 10.447 1.00 83.94 86 GLY A O 1
ATOM 714 N N . TYR A 1 87 ? -11.400 -1.655 9.909 1.00 85.12 87 TYR A N 1
ATOM 715 C CA . TYR A 1 87 ? -10.831 -1.585 11.250 1.00 85.12 87 TYR A CA 1
ATOM 716 C C . TYR A 1 87 ? -11.788 -0.901 12.229 1.00 85.12 87 TYR A C 1
ATOM 718 O O . TYR A 1 87 ? -12.138 -1.504 13.240 1.00 85.12 87 TYR A O 1
ATOM 726 N N . CYS A 1 88 ? -12.283 0.300 11.908 1.00 84.44 88 CYS A N 1
ATOM 727 C CA . CYS A 1 88 ? -13.249 1.037 12.725 1.00 84.44 88 CYS A CA 1
ATOM 728 C C . CYS A 1 88 ? -14.482 0.191 13.059 1.00 84.44 88 CYS A C 1
ATOM 730 O O . CYS A 1 88 ? -14.869 0.110 14.225 1.00 84.44 88 CYS A O 1
ATOM 732 N N . LYS A 1 89 ? -15.046 -0.511 12.067 1.00 84.19 89 LYS A N 1
ATOM 733 C CA . LYS A 1 89 ? -16.173 -1.428 12.276 1.00 84.19 89 LYS A CA 1
ATOM 734 C C . LYS A 1 89 ? -15.825 -2.566 13.240 1.00 84.19 89 LYS A C 1
ATOM 736 O O . LYS A 1 89 ? -16.632 -2.882 14.108 1.00 84.19 89 LYS A O 1
ATOM 741 N N . ALA A 1 90 ? -14.640 -3.163 13.108 1.00 82.56 90 ALA A N 1
ATOM 742 C CA . ALA A 1 90 ? -14.195 -4.261 13.964 1.00 82.56 90 ALA A CA 1
ATOM 743 C C . ALA A 1 90 ? -13.963 -3.831 15.423 1.00 82.56 90 ALA A C 1
ATOM 745 O O . ALA A 1 90 ? -14.211 -4.616 16.334 1.00 82.56 90 ALA A O 1
ATOM 746 N N . VAL A 1 91 ? -13.520 -2.590 15.651 1.00 82.44 91 VAL A N 1
ATOM 747 C CA . VAL A 1 91 ? -13.271 -2.052 17.001 1.00 82.44 91 VAL A CA 1
ATOM 748 C C . VAL A 1 91 ? -14.433 -1.221 17.565 1.00 82.44 91 VAL A C 1
ATOM 750 O O . VAL A 1 91 ? -14.298 -0.627 18.631 1.00 82.44 91 VAL A O 1
ATOM 753 N N . GLY A 1 92 ? -15.576 -1.163 16.873 1.00 80.75 92 GLY A N 1
ATOM 754 C CA . GLY A 1 92 ? -16.768 -0.430 17.322 1.00 80.75 92 GLY A CA 1
ATOM 755 C C . GLY A 1 92 ? -16.646 1.100 17.266 1.00 80.75 92 GLY A C 1
ATOM 756 O O . GLY A 1 92 ? -17.430 1.806 17.897 1.00 80.75 92 GLY A O 1
ATOM 757 N N . ILE A 1 93 ? -15.680 1.631 16.513 1.00 80.81 93 ILE A N 1
ATOM 758 C CA . ILE A 1 93 ? -15.486 3.071 16.316 1.00 80.81 93 ILE A CA 1
ATOM 759 C C . ILE A 1 93 ? -16.314 3.519 15.108 1.00 80.81 93 ILE A C 1
ATOM 761 O O . ILE A 1 93 ? -16.272 2.894 14.050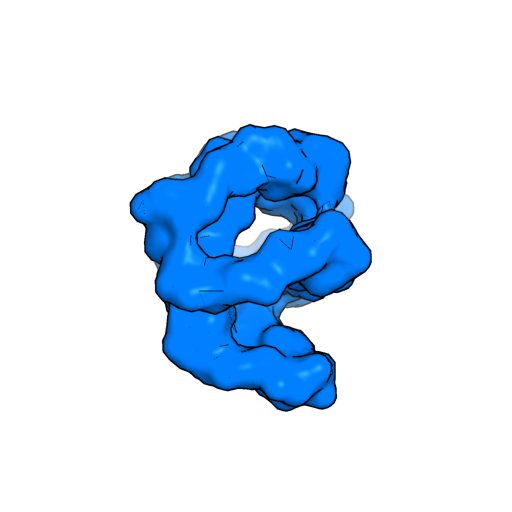 1.00 80.81 93 ILE A O 1
ATOM 765 N N . LYS A 1 94 ? -17.043 4.635 15.229 1.00 73.56 94 LYS A N 1
ATOM 766 C CA . LYS A 1 94 ? -17.667 5.272 14.061 1.00 73.56 94 LYS A CA 1
ATOM 767 C C . LYS A 1 94 ? -16.586 5.994 13.245 1.00 73.56 94 LYS A C 1
ATOM 769 O O . LYS A 1 94 ? -15.956 6.897 13.802 1.00 73.56 94 LYS A O 1
ATOM 774 N N . PRO A 1 95 ? -16.359 5.626 11.972 1.00 63.38 95 PRO A N 1
ATOM 775 C CA . PRO A 1 95 ? -15.470 6.392 11.107 1.00 63.38 95 PRO A CA 1
ATOM 776 C C . PRO A 1 95 ? -16.053 7.805 10.944 1.00 63.38 95 PRO A C 1
ATOM 778 O O . PRO A 1 95 ? -17.261 7.947 10.742 1.00 63.38 95 PRO A O 1
ATOM 781 N N . LYS A 1 96 ? -15.219 8.831 11.133 1.00 58.72 96 LYS A N 1
ATOM 782 C CA . LYS A 1 96 ? -15.562 10.236 10.875 1.00 58.72 96 LYS A CA 1
ATOM 783 C C . LYS A 1 96 ? -15.124 10.623 9.476 1.00 58.72 96 LYS A C 1
ATOM 785 O O . LYS A 1 96 ? -14.045 10.132 9.079 1.00 58.72 96 LYS A O 1
#

Sequence (96 aa):
MSEFLKDERLLKVHLNVFVMFMGRDGYSDIMSTEEFPRLRETVKLDACPKAYLHLQRTGSRFALDRRKKMEIAEIYHKAGEHAFYGYCKAVGIKPK

pLDDT: mean 81.73, std 11.55, range [48.66, 96.06]